Protein AF-A0A6N7IVJ8-F1 (afdb_monomer_lite)

Foldseek 3Di:
DADQEAEEEPPDDDPVLVVVSVVVCVVVVHHYDYPPVDDQVRVCVVVVHQWYFYRYPVFTWIDGPNDIDTQDLPCLVVVLVCVVVVHDDPVCVVVVQAAQDDDDDPPCVSNNVVSNSCVRNDDD

InterPro domains:
  IPR029063 S-adenosyl-L-methionine-dependent methyltransferase superfamily [G3DSA:3.40.50.150] (71-123)
  IPR029063 S-adenosyl-L-methionine-dependent methyltransferase superfamily [SSF53335] (6-120)

pLDDT: mean 94.3, std 7.36, range [48.78, 98.25]

Radius of gyration: 18.48 Å; chains: 1; bounding box: 40×27×51 Å

Secondary structure (DSSP, 8-state):
---SEEEEE-SS--HHHHHHHHHHHHHHT--B---TT--HHHHHHHHT-SEEEEE-SS-EEEEETTEEEE---TTHHHHHHHHHTTPPPHHHHHHT--TT-----TT-TTSHHHHHHHHHH---

Structure (mmCIF, N/CA/C/O backbone):
data_AF-A0A6N7IVJ8-F1
#
_entry.id   AF-A0A6N7IVJ8-F1
#
loop_
_atom_site.group_PDB
_atom_site.id
_atom_site.type_symbol
_atom_site.label_atom_id
_atom_site.label_alt_id
_atom_site.label_comp_id
_atom_site.label_asym_id
_atom_site.label_entity_id
_atom_site.label_seq_id
_atom_site.pdbx_PDB_ins_code
_atom_site.Cartn_x
_atom_site.Cartn_y
_atom_site.Cartn_z
_atom_site.occupancy
_atom_site.B_iso_or_equiv
_atom_site.auth_seq_id
_atom_site.auth_comp_id
_atom_site.auth_asym_id
_atom_site.auth_atom_id
_atom_site.pdbx_PDB_model_num
ATOM 1 N N . MET A 1 1 ? -9.190 -6.472 -21.432 1.00 48.78 1 MET A N 1
ATOM 2 C CA . MET A 1 1 ? -8.599 -5.129 -21.249 1.00 48.78 1 MET A CA 1
ATOM 3 C C . MET A 1 1 ? -7.097 -5.294 -21.189 1.00 48.78 1 MET A C 1
ATOM 5 O O . MET A 1 1 ? -6.628 -6.095 -20.391 1.00 48.78 1 MET A O 1
ATOM 9 N N . THR A 1 2 ? -6.351 -4.613 -22.052 1.00 55.44 2 THR A N 1
ATOM 10 C CA . THR A 1 2 ? -4.888 -4.556 -21.960 1.00 55.44 2 THR A CA 1
ATOM 11 C C . THR A 1 2 ? -4.519 -3.827 -20.664 1.00 55.44 2 THR A C 1
ATOM 13 O O . THR A 1 2 ? -5.116 -2.784 -20.385 1.00 55.44 2 THR A O 1
ATOM 16 N N . PRO A 1 3 ? -3.603 -4.354 -19.836 1.00 65.19 3 PRO A N 1
ATOM 17 C CA . PRO A 1 3 ? -3.212 -3.672 -18.612 1.00 65.19 3 PRO A CA 1
ATOM 18 C C . PRO A 1 3 ? -2.561 -2.327 -18.948 1.00 65.19 3 PRO A C 1
ATOM 20 O O . PRO A 1 3 ? -1.585 -2.264 -19.688 1.00 65.19 3 PRO A O 1
ATOM 23 N N . ASN A 1 4 ? -3.104 -1.243 -18.391 1.00 89.75 4 ASN A N 1
ATOM 24 C CA . ASN A 1 4 ? -2.623 0.125 -18.611 1.00 89.75 4 ASN A CA 1
ATOM 25 C C . ASN A 1 4 ? -1.431 0.489 -17.694 1.00 89.75 4 ASN A C 1
ATOM 27 O O . ASN A 1 4 ? -1.179 1.655 -17.387 1.00 89.75 4 ASN A O 1
ATOM 31 N N . CYS A 1 5 ? -0.712 -0.521 -17.198 1.00 96.50 5 CYS A N 1
ATOM 32 C CA . CYS A 1 5 ? 0.467 -0.339 -16.368 1.00 96.50 5 CYS A CA 1
ATOM 33 C C . CYS A 1 5 ? 1.423 -1.534 -16.435 1.00 96.50 5 CYS A C 1
ATOM 35 O O . CYS A 1 5 ? 1.064 -2.627 -16.874 1.00 96.50 5 CYS A O 1
ATOM 37 N N . VAL A 1 6 ? 2.646 -1.309 -15.959 1.00 97.81 6 VAL A N 1
ATOM 38 C CA . VAL A 1 6 ? 3.682 -2.337 -15.782 1.00 97.81 6 VAL A CA 1
ATOM 39 C C . VAL A 1 6 ? 4.229 -2.313 -14.359 1.00 97.81 6 VAL A C 1
ATOM 41 O O . VAL A 1 6 ? 4.152 -1.297 -13.670 1.00 97.81 6 VAL A O 1
ATOM 44 N N . VAL A 1 7 ? 4.824 -3.419 -13.921 1.00 98.25 7 VAL A N 1
ATOM 45 C CA . VAL A 1 7 ? 5.592 -3.502 -12.673 1.00 98.25 7 VAL A CA 1
ATOM 46 C C . VAL A 1 7 ? 7.077 -3.379 -12.998 1.00 98.25 7 VAL A C 1
ATOM 48 O O . VAL A 1 7 ? 7.564 -3.971 -13.952 1.00 98.25 7 VAL A O 1
ATOM 51 N N . THR A 1 8 ? 7.825 -2.642 -12.188 1.00 97.69 8 THR A N 1
ATOM 52 C CA . THR A 1 8 ? 9.292 -2.582 -12.214 1.00 97.69 8 THR A CA 1
ATOM 53 C C . THR A 1 8 ? 9.817 -2.467 -10.784 1.00 97.69 8 THR A C 1
ATOM 55 O O . THR A 1 8 ? 9.068 -2.262 -9.830 1.00 97.69 8 THR A O 1
ATOM 58 N N . THR A 1 9 ? 11.129 -2.554 -10.615 1.00 97.62 9 THR A N 1
ATOM 59 C CA . THR A 1 9 ? 11.804 -2.258 -9.348 1.00 97.62 9 THR A CA 1
ATOM 60 C C . THR A 1 9 ? 12.397 -0.845 -9.324 1.00 97.62 9 THR A C 1
ATOM 62 O O . THR A 1 9 ? 12.422 -0.139 -10.340 1.00 97.62 9 THR A O 1
ATOM 65 N N . SER A 1 10 ? 12.948 -0.444 -8.175 1.00 94.88 10 SER A N 1
ATOM 66 C CA . SER A 1 10 ? 13.919 0.655 -8.079 1.00 94.88 10 SER A CA 1
ATOM 67 C C . SER A 1 10 ? 15.200 0.370 -8.892 1.00 94.88 10 SER A C 1
ATOM 69 O O . SER A 1 10 ? 15.437 -0.750 -9.354 1.00 94.88 10 SER A O 1
ATOM 71 N N . LEU A 1 11 ? 16.039 1.399 -9.085 1.00 90.62 11 LEU A N 1
ATOM 72 C CA . LEU A 1 11 ? 17.290 1.313 -9.861 1.00 90.62 11 LEU A CA 1
ATOM 73 C C . LEU A 1 11 ? 18.286 0.292 -9.299 1.00 90.62 11 LEU A C 1
ATOM 75 O O . LEU A 1 11 ? 18.966 -0.393 -10.060 1.00 90.62 11 LEU A O 1
ATOM 79 N N . LYS A 1 12 ? 18.372 0.206 -7.971 1.00 87.38 12 LYS A N 1
ATOM 80 C CA . LYS A 1 12 ? 19.216 -0.742 -7.244 1.00 87.38 12 LYS A CA 1
ATOM 81 C C . LYS A 1 12 ? 18.301 -1.749 -6.558 1.00 87.38 12 LYS A C 1
ATOM 83 O O . LYS A 1 12 ? 17.854 -1.515 -5.440 1.00 87.38 12 LYS A O 1
ATOM 88 N N . ALA A 1 13 ? 17.996 -2.840 -7.254 1.00 89.00 13 ALA A N 1
ATOM 89 C CA . ALA A 1 13 ? 17.121 -3.887 -6.744 1.00 89.00 13 ALA A CA 1
ATOM 90 C C . ALA A 1 13 ? 17.882 -5.199 -6.536 1.00 89.00 13 ALA A C 1
ATOM 92 O O . ALA A 1 13 ? 18.375 -5.801 -7.496 1.00 89.00 13 ALA A O 1
ATOM 93 N N . GLY A 1 14 ? 17.960 -5.633 -5.275 1.00 92.62 14 GLY A N 1
ATOM 94 C CA . GLY A 1 14 ? 18.445 -6.962 -4.897 1.00 92.62 14 GLY A CA 1
ATOM 95 C C . GLY A 1 14 ? 17.448 -8.072 -5.250 1.00 92.62 14 GLY A C 1
ATOM 96 O O . GLY A 1 14 ? 16.365 -7.804 -5.774 1.00 92.62 14 GLY A O 1
ATOM 97 N N . ALA A 1 15 ? 17.812 -9.323 -4.957 1.00 94.25 15 ALA A N 1
ATOM 98 C CA . ALA A 1 15 ? 16.990 -10.499 -5.263 1.00 94.25 15 ALA A CA 1
ATOM 99 C C . ALA A 1 15 ? 15.583 -10.419 -4.640 1.00 94.25 15 ALA A C 1
ATOM 101 O O . ALA A 1 15 ? 14.594 -10.555 -5.357 1.00 94.25 15 ALA A O 1
ATOM 102 N N . SER A 1 16 ? 15.488 -10.054 -3.358 1.00 94.69 16 SER A N 1
ATOM 103 C CA . SER A 1 16 ? 14.211 -9.942 -2.636 1.00 94.69 16 SER A CA 1
ATOM 104 C C . SER A 1 16 ? 13.237 -8.936 -3.265 1.00 94.69 16 SER A C 1
ATOM 106 O O . SER A 1 16 ? 12.040 -9.196 -3.372 1.00 94.69 16 SER A O 1
ATOM 108 N N . LEU A 1 17 ?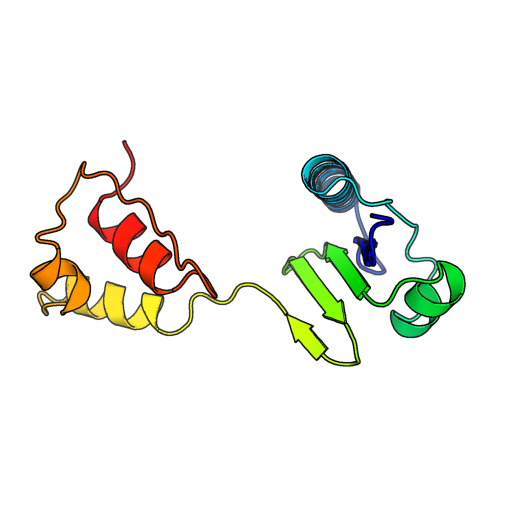 13.733 -7.791 -3.748 1.00 95.75 17 LEU A N 1
ATOM 109 C CA . LEU A 1 17 ? 12.897 -6.799 -4.435 1.00 95.75 17 LEU A CA 1
ATOM 110 C C . LEU A 1 17 ? 12.398 -7.301 -5.789 1.00 95.75 17 LEU A C 1
ATOM 112 O O . LEU A 1 17 ? 11.268 -7.001 -6.174 1.00 95.75 17 LEU A O 1
ATOM 116 N N . LYS A 1 18 ? 13.218 -8.077 -6.504 1.00 96.06 18 LYS A N 1
ATOM 117 C CA . LYS A 1 18 ? 12.817 -8.695 -7.773 1.00 96.06 18 LYS A CA 1
ATOM 118 C C . LYS A 1 18 ? 11.747 -9.760 -7.548 1.00 96.06 18 LYS A C 1
ATOM 120 O O . LYS A 1 18 ? 10.759 -9.765 -8.271 1.00 96.06 18 LYS A O 1
ATOM 125 N N . GLU A 1 19 ? 11.893 -10.598 -6.527 1.00 97.19 19 GLU A N 1
ATOM 126 C CA . GLU A 1 19 ? 10.877 -11.588 -6.143 1.00 97.19 19 GLU A CA 1
ATOM 127 C C . GLU A 1 19 ? 9.556 -10.919 -5.759 1.00 97.19 19 GLU A C 1
ATOM 129 O O . GLU A 1 19 ? 8.495 -11.300 -6.254 1.00 97.19 19 GLU A O 1
ATOM 134 N N . ARG A 1 20 ? 9.613 -9.848 -4.959 1.00 97.31 20 ARG A N 1
ATOM 135 C CA . ARG A 1 20 ? 8.426 -9.059 -4.611 1.00 97.31 20 ARG A CA 1
ATOM 136 C C . ARG A 1 20 ? 7.775 -8.427 -5.846 1.00 97.31 20 ARG A C 1
ATOM 138 O O . ARG A 1 20 ? 6.552 -8.407 -5.948 1.00 97.31 20 ARG A O 1
ATOM 145 N N . ALA A 1 21 ? 8.560 -7.956 -6.814 1.00 97.88 21 ALA A N 1
ATOM 146 C CA . ALA A 1 21 ? 8.039 -7.447 -8.084 1.00 97.88 21 ALA A CA 1
ATOM 147 C C . ALA A 1 21 ? 7.384 -8.543 -8.943 1.00 97.88 21 ALA A C 1
ATOM 149 O O . ALA A 1 21 ? 6.322 -8.309 -9.520 1.00 97.88 21 ALA A O 1
ATOM 150 N N . VAL A 1 22 ? 7.953 -9.753 -8.973 1.00 98.19 22 VAL A N 1
ATOM 151 C CA . VAL A 1 22 ? 7.321 -10.928 -9.600 1.00 98.19 22 VAL A CA 1
ATOM 152 C C . VAL A 1 22 ? 5.988 -11.243 -8.924 1.00 98.19 22 VAL A C 1
ATOM 154 O O . VAL A 1 22 ? 5.000 -11.494 -9.613 1.00 98.19 22 VAL A O 1
ATOM 157 N N . TRP A 1 23 ? 5.934 -11.186 -7.591 1.00 98.00 23 TRP A N 1
ATOM 158 C CA . TRP A 1 23 ? 4.698 -11.397 -6.843 1.00 98.00 23 TRP A CA 1
ATOM 159 C C . TRP A 1 23 ? 3.609 -10.391 -7.243 1.00 98.00 23 TRP A C 1
ATOM 161 O O . TRP A 1 23 ? 2.505 -10.809 -7.585 1.00 98.00 23 TRP A O 1
ATOM 171 N N . PHE A 1 24 ? 3.920 -9.089 -7.305 1.00 97.69 24 PHE A N 1
ATOM 172 C CA . PHE A 1 24 ? 2.956 -8.070 -7.750 1.00 97.69 24 PHE A CA 1
ATOM 173 C C . PHE A 1 24 ? 2.515 -8.270 -9.200 1.00 97.69 24 PHE A C 1
ATOM 175 O O . PHE A 1 24 ? 1.324 -8.188 -9.490 1.00 97.69 24 PHE A O 1
ATOM 182 N N . SER A 1 25 ? 3.455 -8.571 -10.099 1.00 97.69 25 SER A N 1
ATOM 183 C CA . SER A 1 25 ? 3.160 -8.850 -11.507 1.00 97.69 25 SER A CA 1
ATOM 184 C C . SER A 1 25 ? 2.158 -9.998 -11.653 1.00 97.69 25 SER A C 1
ATOM 186 O O . SER A 1 25 ? 1.144 -9.842 -12.333 1.00 97.69 25 SER A O 1
ATOM 188 N N . ARG A 1 26 ? 2.374 -11.112 -10.940 1.00 97.50 26 ARG A N 1
ATOM 189 C CA . ARG A 1 26 ? 1.454 -12.260 -10.928 1.00 97.50 26 ARG A CA 1
ATOM 190 C C . ARG A 1 26 ? 0.112 -11.920 -10.288 1.00 97.50 26 ARG A C 1
ATOM 192 O O . ARG A 1 26 ? -0.925 -12.260 -10.844 1.00 97.50 26 ARG A O 1
ATOM 199 N N . ARG A 1 27 ? 0.125 -11.242 -9.137 1.00 96.81 27 ARG A N 1
ATOM 200 C CA . ARG A 1 27 ? -1.086 -10.904 -8.375 1.00 96.81 27 ARG A CA 1
ATOM 201 C C . ARG A 1 27 ? -2.023 -9.973 -9.145 1.00 96.81 27 ARG A C 1
ATOM 203 O O . ARG A 1 27 ? -3.235 -10.105 -9.004 1.00 96.81 27 ARG A O 1
ATOM 210 N N . LEU A 1 28 ? -1.457 -9.042 -9.913 1.00 95.12 28 LEU A N 1
ATOM 211 C CA . LEU A 1 28 ? -2.189 -8.026 -10.672 1.00 95.12 28 LEU A CA 1
ATOM 212 C C . LEU A 1 28 ? -2.423 -8.414 -12.140 1.00 95.12 28 LEU A C 1
ATOM 214 O O . LEU A 1 28 ? -3.204 -7.753 -12.816 1.00 95.12 28 LEU A O 1
ATOM 218 N N . GLY A 1 29 ? -1.746 -9.448 -12.648 1.00 95.75 29 GLY A N 1
ATOM 219 C CA . GLY A 1 29 ? -1.829 -9.842 -14.056 1.00 95.75 29 GLY A CA 1
ATOM 220 C C . GLY A 1 29 ? -1.209 -8.818 -15.014 1.00 95.75 29 GLY A C 1
ATOM 221 O O . GLY A 1 29 ? -1.690 -8.658 -16.133 1.00 95.75 29 GLY A O 1
ATOM 222 N N . VAL A 1 30 ? -0.162 -8.105 -14.581 1.00 96.00 30 VAL A N 1
ATOM 223 C CA . VAL A 1 30 ? 0.500 -7.049 -15.371 1.00 96.00 30 VAL A CA 1
ATOM 224 C C . VAL A 1 30 ? 1.975 -7.379 -15.635 1.00 96.00 30 VAL A C 1
ATOM 226 O O . VAL A 1 30 ? 2.606 -8.029 -14.794 1.00 96.00 30 VAL A O 1
ATOM 229 N N . PRO A 1 31 ? 2.572 -6.942 -16.762 1.00 96.94 31 PRO A N 1
ATOM 230 C CA . PRO A 1 31 ? 3.947 -7.302 -17.107 1.00 96.94 31 PRO A CA 1
ATOM 231 C C . PRO A 1 31 ? 4.984 -6.753 -16.119 1.00 96.94 31 PRO A C 1
ATOM 233 O O . PRO A 1 31 ? 4.922 -5.588 -15.728 1.00 96.94 31 PRO A O 1
ATOM 236 N N . LEU A 1 32 ? 5.976 -7.576 -15.763 1.00 97.75 32 LEU A N 1
ATOM 237 C CA . LEU A 1 32 ? 7.200 -7.136 -15.090 1.00 97.75 32 LEU A CA 1
ATOM 238 C C . LEU A 1 32 ? 8.230 -6.696 -16.136 1.00 97.75 32 LEU A C 1
ATOM 240 O O . LEU A 1 32 ? 8.604 -7.481 -17.006 1.00 97.75 32 LEU A O 1
ATOM 244 N N . VAL A 1 33 ? 8.731 -5.469 -16.021 1.00 97.19 33 VAL A N 1
ATOM 245 C CA . VAL A 1 33 ? 9.704 -4.881 -16.946 1.00 97.19 33 VAL A CA 1
ATOM 246 C C . VAL A 1 33 ? 10.986 -4.453 -16.222 1.00 97.19 33 VAL A C 1
ATOM 248 O O . VAL A 1 33 ? 10.954 -4.093 -15.043 1.00 97.19 33 VAL A O 1
ATOM 251 N N . PRO A 1 34 ? 12.150 -4.484 -16.893 1.00 94.94 34 PRO A N 1
ATOM 252 C CA . PRO A 1 34 ? 13.410 -4.081 -16.283 1.00 94.94 34 PRO A CA 1
ATOM 253 C C . PRO A 1 34 ? 13.535 -2.552 -16.173 1.00 94.94 34 PRO A C 1
ATOM 255 O O . PRO A 1 34 ? 13.238 -1.825 -17.118 1.00 94.94 34 PRO A O 1
ATOM 258 N N . ARG A 1 35 ? 14.089 -2.060 -15.053 1.00 93.81 35 ARG A N 1
ATOM 259 C CA . ARG A 1 35 ? 14.241 -0.614 -14.792 1.00 93.81 35 ARG A CA 1
ATOM 260 C C . ARG A 1 35 ? 15.233 0.106 -15.723 1.00 93.81 35 ARG A C 1
ATOM 262 O O . ARG A 1 35 ? 15.034 1.276 -16.025 1.00 93.81 35 ARG A O 1
ATOM 269 N N . LYS A 1 36 ? 16.328 -0.558 -16.127 1.00 89.50 36 LYS A N 1
ATOM 270 C CA . LYS A 1 36 ? 17.351 -0.105 -17.112 1.00 89.50 36 LYS A CA 1
ATOM 271 C C . LYS A 1 36 ? 17.816 1.368 -17.025 1.00 89.50 36 LYS A C 1
ATOM 273 O O . LYS A 1 36 ? 18.164 1.954 -18.040 1.00 89.50 36 LYS A O 1
ATOM 278 N N . LYS A 1 37 ? 17.851 1.978 -15.832 1.00 90.62 37 LYS A N 1
ATOM 279 C CA . LYS A 1 37 ? 18.159 3.418 -15.650 1.00 90.62 37 LYS A CA 1
ATOM 280 C C . LYS A 1 37 ? 17.229 4.380 -16.409 1.00 90.62 37 LYS A C 1
ATOM 282 O O . LYS A 1 37 ? 17.550 5.554 -16.541 1.00 90.62 37 LYS A O 1
ATOM 287 N N . LEU A 1 38 ? 16.068 3.904 -16.853 1.00 92.88 38 LEU A N 1
ATOM 288 C CA . LEU A 1 38 ? 15.048 4.738 -17.474 1.00 92.88 38 LEU A CA 1
ATOM 289 C C . LEU A 1 38 ? 14.297 5.544 -16.402 1.00 92.88 38 LEU A C 1
ATOM 291 O O . LEU A 1 38 ? 14.095 5.078 -15.264 1.00 92.88 38 LEU A O 1
ATOM 295 N N . SER A 1 39 ? 13.864 6.751 -16.777 1.00 94.69 39 SER A N 1
ATOM 296 C CA . SER A 1 39 ? 12.833 7.471 -16.026 1.00 94.69 39 SER A CA 1
ATOM 297 C C . SER A 1 39 ? 11.505 6.710 -16.109 1.00 94.69 39 SER A C 1
ATOM 299 O O . SER A 1 39 ? 11.338 5.813 -16.939 1.00 94.69 39 SER A O 1
ATOM 301 N N . LEU A 1 40 ? 10.560 7.025 -15.226 1.00 95.25 40 LEU A N 1
ATOM 302 C CA . LEU A 1 40 ? 9.258 6.355 -15.244 1.00 95.25 40 LEU A CA 1
ATOM 303 C C . LEU A 1 40 ? 8.457 6.731 -16.491 1.00 95.25 40 LEU A C 1
ATOM 305 O O . LEU A 1 40 ? 7.810 5.876 -17.084 1.00 95.25 40 LEU A O 1
ATOM 309 N N . GLU A 1 41 ? 8.594 7.973 -16.943 1.00 94.94 41 GLU A N 1
ATOM 310 C CA . GLU A 1 41 ? 7.998 8.493 -18.171 1.00 94.94 41 GLU A CA 1
ATOM 311 C C . GLU A 1 41 ? 8.547 7.753 -19.396 1.00 94.94 41 GLU A C 1
ATOM 313 O O . GLU A 1 41 ? 7.785 7.355 -20.273 1.00 94.94 41 GLU A O 1
ATOM 318 N N . ALA A 1 42 ? 9.860 7.491 -19.427 1.00 95.31 42 ALA A N 1
ATOM 319 C CA . ALA A 1 42 ? 10.484 6.717 -20.494 1.00 95.31 42 ALA A CA 1
ATOM 320 C C . ALA A 1 42 ? 10.021 5.250 -20.494 1.00 95.31 42 ALA A C 1
ATOM 322 O O . ALA A 1 42 ? 9.859 4.664 -21.562 1.00 95.31 42 ALA A O 1
ATOM 323 N N . ILE A 1 43 ? 9.768 4.656 -19.321 1.00 95.81 43 ILE A N 1
ATOM 324 C CA . ILE A 1 43 ? 9.171 3.313 -19.214 1.00 95.81 43 ILE A CA 1
ATOM 325 C C . ILE A 1 43 ? 7.744 3.323 -19.766 1.00 95.81 43 ILE A C 1
ATOM 327 O O . ILE A 1 43 ? 7.424 2.486 -20.608 1.00 95.81 43 ILE A O 1
ATOM 331 N N . CYS A 1 44 ? 6.911 4.280 -19.351 1.00 95.12 44 CYS A N 1
ATOM 332 C CA . CYS A 1 44 ? 5.558 4.446 -19.882 1.00 95.12 44 CYS A CA 1
ATOM 333 C C . CYS A 1 44 ? 5.556 4.554 -21.413 1.00 95.12 44 CYS A C 1
ATOM 335 O O . CYS A 1 44 ? 4.840 3.808 -22.077 1.00 95.12 44 CYS A O 1
ATOM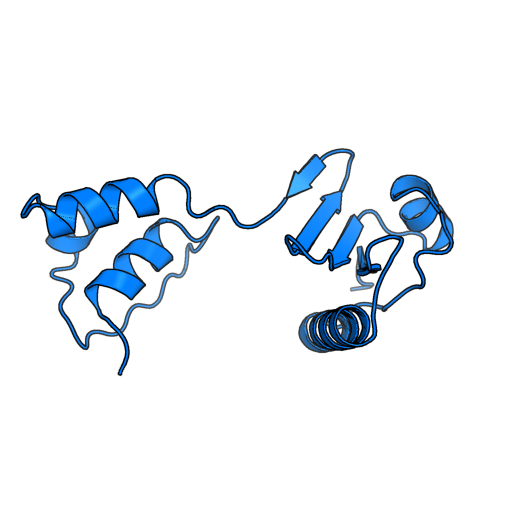 337 N N . ALA A 1 45 ? 6.406 5.421 -21.973 1.00 94.75 45 ALA A N 1
ATOM 338 C CA . ALA A 1 45 ? 6.526 5.609 -23.417 1.00 94.75 45 ALA A CA 1
ATOM 339 C C . ALA A 1 45 ? 7.007 4.339 -24.139 1.00 94.75 45 ALA A C 1
ATOM 341 O O . ALA A 1 45 ? 6.459 3.979 -25.177 1.00 94.75 45 ALA A O 1
ATOM 342 N N . HIS A 1 46 ? 8.000 3.635 -23.584 1.00 95.38 46 HIS A N 1
ATOM 343 C CA . HIS A 1 46 ? 8.566 2.432 -24.198 1.00 95.38 46 HIS A CA 1
ATOM 344 C C . HIS A 1 46 ? 7.583 1.255 -24.239 1.00 95.38 46 HIS A C 1
ATOM 346 O O . HIS A 1 46 ? 7.575 0.505 -25.210 1.00 95.38 46 HIS A O 1
ATOM 352 N N . TYR A 1 47 ? 6.761 1.088 -23.198 1.00 94.44 47 TYR A N 1
ATOM 353 C CA . TYR A 1 47 ? 5.798 -0.016 -23.100 1.00 94.44 47 TYR A CA 1
ATOM 354 C C . TYR A 1 47 ? 4.365 0.374 -23.491 1.00 94.44 47 TYR A C 1
ATOM 356 O O . TYR A 1 47 ? 3.481 -0.477 -23.437 1.00 94.44 47 TYR A O 1
ATOM 364 N N . GLY A 1 48 ? 4.117 1.629 -23.881 1.00 94.44 48 GLY A N 1
ATOM 365 C CA . GLY A 1 48 ? 2.788 2.102 -24.279 1.00 94.44 48 GLY A CA 1
ATOM 366 C C . GLY A 1 48 ? 1.751 2.052 -23.152 1.00 94.44 48 GLY A C 1
ATOM 367 O O . GLY A 1 48 ? 0.591 1.738 -23.404 1.00 94.44 48 GLY A O 1
ATOM 368 N N . VAL A 1 49 ? 2.163 2.326 -21.911 1.00 95.62 49 VAL A N 1
ATOM 369 C CA . VAL A 1 49 ? 1.297 2.299 -20.717 1.00 95.62 49 VAL A CA 1
ATOM 370 C C . VAL A 1 49 ? 1.228 3.668 -20.052 1.00 95.62 49 VAL A C 1
ATOM 372 O O . VAL A 1 49 ? 2.159 4.461 -20.172 1.00 95.62 49 VAL A O 1
ATOM 375 N N . SER A 1 50 ? 0.157 3.955 -19.309 1.00 95.38 50 SER A N 1
ATOM 376 C CA . SER A 1 50 ? 0.035 5.232 -18.592 1.00 95.38 50 SER A CA 1
ATOM 377 C C . SER A 1 50 ? 0.554 5.196 -17.153 1.00 95.38 50 SER A C 1
ATOM 379 O O . SER A 1 50 ? 0.603 6.248 -16.511 1.00 95.38 50 SER A O 1
ATOM 381 N N . GLY A 1 51 ? 0.914 4.019 -16.628 1.00 96.75 51 GLY A N 1
ATOM 382 C CA . GLY A 1 51 ? 1.351 3.883 -15.242 1.00 96.75 51 GLY A CA 1
ATOM 383 C C . GLY A 1 51 ? 2.409 2.817 -14.975 1.00 96.75 51 GLY A C 1
ATOM 384 O O . GLY A 1 51 ? 2.585 1.856 -15.724 1.00 96.75 51 GLY A O 1
ATOM 385 N N . VAL A 1 52 ? 3.111 2.983 -13.855 1.00 97.81 52 VAL A N 1
ATOM 386 C CA . VAL A 1 52 ? 4.187 2.090 -13.417 1.00 97.81 52 VAL A CA 1
ATOM 387 C C . VAL A 1 52 ? 4.061 1.810 -11.925 1.00 97.81 52 VAL A C 1
ATOM 389 O O . VAL A 1 52 ? 4.123 2.729 -11.111 1.00 97.81 52 VAL A O 1
ATOM 392 N N . LEU A 1 53 ? 3.948 0.537 -11.551 1.00 97.88 53 LEU A N 1
ATOM 393 C CA . LEU A 1 53 ? 4.130 0.093 -10.174 1.00 97.88 53 LEU A CA 1
ATOM 394 C C . LEU A 1 53 ? 5.624 -0.128 -9.910 1.00 97.88 53 LEU A C 1
ATOM 396 O O . LEU A 1 53 ? 6.260 -0.971 -10.539 1.00 97.88 53 LEU A O 1
ATOM 400 N N . VAL A 1 54 ? 6.190 0.620 -8.972 1.00 97.69 54 VAL A N 1
ATOM 401 C CA . VAL A 1 54 ? 7.595 0.553 -8.578 1.00 97.69 54 VAL A CA 1
ATOM 402 C C . VAL A 1 54 ? 7.705 -0.130 -7.225 1.00 97.69 54 VAL A C 1
ATOM 404 O O . VAL A 1 54 ? 7.220 0.376 -6.216 1.00 97.69 54 VAL A O 1
ATOM 407 N N . VAL A 1 55 ? 8.400 -1.263 -7.200 1.00 97.94 55 VAL A N 1
ATOM 408 C CA . VAL A 1 55 ? 8.761 -1.973 -5.970 1.00 97.94 55 VAL A CA 1
ATOM 409 C C . VAL A 1 55 ? 10.147 -1.510 -5.516 1.00 97.94 55 VAL A C 1
ATOM 411 O O . VAL A 1 55 ? 11.148 -1.765 -6.194 1.00 97.94 55 VAL A O 1
ATOM 414 N N . SER A 1 56 ? 10.217 -0.805 -4.386 1.00 96.00 56 SER A N 1
ATOM 415 C CA . SER A 1 56 ? 11.466 -0.350 -3.767 1.00 96.00 56 SER A CA 1
ATOM 416 C C . SER A 1 56 ? 11.664 -0.967 -2.376 1.00 96.00 56 SER A C 1
ATOM 418 O O . SER A 1 56 ? 10.816 -1.718 -1.892 1.00 96.00 56 SER A O 1
ATOM 420 N N . ALA A 1 57 ? 12.820 -0.696 -1.760 1.00 93.25 57 ALA A N 1
ATOM 421 C CA . ALA A 1 57 ? 13.123 -1.146 -0.400 1.00 93.25 57 ALA A CA 1
ATOM 422 C C . ALA A 1 57 ? 12.192 -0.498 0.633 1.00 93.25 57 ALA A C 1
ATOM 424 O O . ALA A 1 57 ? 11.719 -1.179 1.537 1.00 93.25 57 ALA A O 1
ATOM 425 N N . ASP A 1 58 ? 11.891 0.787 0.446 1.00 91.25 58 ASP A N 1
ATOM 426 C CA . ASP A 1 58 ? 11.144 1.577 1.422 1.00 91.25 58 ASP A CA 1
ATOM 427 C C . ASP A 1 58 ? 9.632 1.382 1.275 1.00 91.25 58 ASP A C 1
ATOM 429 O O . ASP A 1 58 ? 8.907 1.323 2.266 1.00 91.25 58 ASP A O 1
ATOM 433 N N . ARG A 1 59 ? 9.133 1.292 0.031 1.00 94.50 59 ARG A N 1
ATOM 434 C CA . ARG A 1 59 ? 7.696 1.177 -0.250 1.00 94.50 59 ARG A CA 1
ATOM 435 C C . ARG A 1 59 ? 7.389 0.632 -1.643 1.00 94.50 59 ARG A C 1
ATOM 437 O O . ARG A 1 59 ? 8.256 0.463 -2.497 1.00 94.50 59 ARG A O 1
ATOM 444 N N . VAL A 1 60 ? 6.108 0.374 -1.874 1.00 96.88 60 VAL A N 1
ATOM 445 C CA . VAL A 1 60 ? 5.559 0.117 -3.205 1.00 96.88 60 VAL A CA 1
ATOM 446 C C . VAL A 1 60 ? 4.750 1.340 -3.605 1.00 96.88 60 VAL A C 1
ATOM 448 O O . VAL A 1 60 ? 3.880 1.772 -2.849 1.00 96.88 60 VAL A O 1
ATOM 451 N N . SER A 1 61 ? 5.044 1.877 -4.782 1.00 97.31 61 SER A N 1
ATOM 452 C CA . SER A 1 61 ? 4.417 3.095 -5.290 1.00 97.31 61 SER A CA 1
ATOM 453 C C . SER A 1 61 ? 3.872 2.869 -6.690 1.00 97.31 61 SER A C 1
ATOM 455 O O . SER A 1 61 ? 4.527 2.245 -7.519 1.00 97.31 61 SER A O 1
ATOM 457 N N . TYR A 1 62 ? 2.702 3.413 -6.982 1.00 97.06 62 TYR A N 1
ATOM 458 C CA . TYR A 1 62 ? 2.139 3.494 -8.320 1.00 97.06 62 TYR A CA 1
ATOM 459 C C . TYR A 1 62 ? 2.302 4.913 -8.860 1.00 97.06 62 TYR A C 1
ATOM 461 O O . TYR A 1 62 ? 1.866 5.873 -8.231 1.00 97.06 62 TYR A O 1
ATOM 469 N N . PHE A 1 63 ? 2.920 5.053 -10.027 1.00 96.62 63 PHE A N 1
ATOM 470 C CA . PHE A 1 63 ? 3.110 6.334 -10.697 1.00 96.62 63 PHE A CA 1
ATOM 471 C C . PHE A 1 63 ? 2.234 6.413 -11.937 1.00 96.62 63 PHE A C 1
ATOM 473 O O . PHE A 1 63 ? 2.246 5.491 -12.748 1.00 96.62 63 PHE A O 1
ATOM 480 N N . SER A 1 64 ? 1.495 7.509 -12.101 1.00 94.81 64 SER A N 1
ATOM 481 C CA . SER A 1 64 ? 0.656 7.757 -13.278 1.00 94.81 64 SER A CA 1
ATOM 482 C C . SER A 1 64 ? 0.388 9.250 -13.436 1.00 94.81 64 SER A C 1
ATOM 484 O O . SER A 1 64 ? 0.011 9.922 -12.476 1.00 94.81 64 SER A O 1
ATOM 486 N N . GLY A 1 65 ? 0.558 9.780 -14.652 1.00 88.69 65 GLY A N 1
ATOM 487 C CA . GLY A 1 65 ? 0.296 11.195 -14.955 1.00 88.69 65 GLY A CA 1
ATOM 488 C C . GLY A 1 65 ? 1.053 12.172 -14.046 1.00 88.69 65 GLY A C 1
ATOM 489 O O . GLY A 1 65 ? 0.455 13.115 -13.538 1.00 88.69 65 GLY A O 1
ATOM 490 N N . GLY A 1 66 ? 2.331 11.893 -13.763 1.00 88.69 66 GLY A N 1
ATOM 491 C CA . GLY A 1 66 ? 3.182 12.722 -12.898 1.00 88.69 66 GLY A CA 1
ATOM 492 C C . GLY A 1 66 ? 2.858 12.660 -11.399 1.00 88.69 66 GLY A C 1
ATOM 493 O O . GLY A 1 66 ? 3.468 13.383 -10.619 1.00 88.69 66 GLY A O 1
ATOM 494 N N . ARG A 1 67 ? 1.914 11.810 -10.977 1.00 94.25 67 ARG A N 1
ATOM 495 C CA . ARG A 1 67 ? 1.535 11.632 -9.569 1.00 94.25 67 ARG A CA 1
ATOM 496 C C . ARG A 1 67 ? 2.009 10.289 -9.038 1.00 94.25 67 ARG A C 1
ATOM 498 O O . ARG A 1 67 ? 2.011 9.300 -9.769 1.00 94.25 67 ARG A O 1
ATOM 505 N N . GLU A 1 68 ? 2.362 10.269 -7.759 1.00 95.50 68 GLU A N 1
ATOM 506 C CA . GLU A 1 68 ? 2.704 9.066 -7.002 1.00 95.50 68 GLU A CA 1
ATOM 507 C C . GLU A 1 68 ? 1.561 8.711 -6.044 1.00 95.50 68 GLU A C 1
ATOM 509 O O . GLU A 1 68 ? 1.072 9.561 -5.302 1.00 95.50 68 GLU A O 1
ATOM 514 N N . LEU A 1 69 ? 1.166 7.442 -6.039 1.00 94.62 69 LEU A N 1
ATOM 515 C CA . LEU A 1 69 ? 0.263 6.845 -5.067 1.00 94.62 69 LEU A CA 1
ATOM 516 C C . LEU A 1 69 ? 1.012 5.753 -4.303 1.00 94.62 69 LEU A C 1
ATOM 518 O O . LEU A 1 69 ? 1.573 4.842 -4.904 1.00 94.62 69 LEU A O 1
ATOM 522 N N . PHE A 1 70 ? 0.990 5.812 -2.979 1.00 95.56 70 PHE A N 1
ATOM 523 C CA . PHE A 1 70 ? 1.550 4.784 -2.107 1.00 95.56 70 PHE A CA 1
ATOM 524 C C . PHE A 1 70 ? 0.700 4.668 -0.842 1.00 95.56 70 PHE A C 1
ATOM 526 O O . PHE A 1 70 ? -0.059 5.577 -0.506 1.00 95.56 70 PHE A O 1
ATOM 533 N N . PHE A 1 71 ? 0.819 3.543 -0.140 1.00 93.75 71 PHE A N 1
ATOM 534 C CA . PHE A 1 71 ? 0.112 3.352 1.121 1.00 93.75 71 PHE A CA 1
ATOM 535 C C . PHE A 1 71 ? 0.717 4.223 2.226 1.00 93.75 71 PHE A C 1
ATOM 537 O O . PHE A 1 71 ? 1.921 4.169 2.481 1.00 93.75 71 PHE A O 1
ATOM 544 N N . HIS A 1 72 ? -0.132 4.981 2.916 1.00 93.56 72 HIS A N 1
ATOM 545 C CA . HIS A 1 72 ? 0.231 5.749 4.098 1.00 93.56 72 HIS A CA 1
ATOM 546 C C . HIS A 1 72 ? -0.859 5.555 5.160 1.00 93.56 72 HIS A C 1
ATOM 548 O O . HIS A 1 72 ? -2.033 5.755 4.849 1.00 93.56 72 HIS A O 1
ATOM 554 N N . PRO A 1 73 ? -0.511 5.217 6.415 1.00 94.62 73 PRO A N 1
ATOM 555 C CA . PRO A 1 73 ? -1.509 4.897 7.440 1.00 94.62 73 PRO A CA 1
ATOM 556 C C . PRO A 1 73 ? -2.372 6.109 7.833 1.00 94.62 73 PRO A C 1
ATOM 558 O O . PRO A 1 73 ? -3.457 5.960 8.390 1.00 94.62 73 PRO A O 1
ATOM 561 N N . GLY A 1 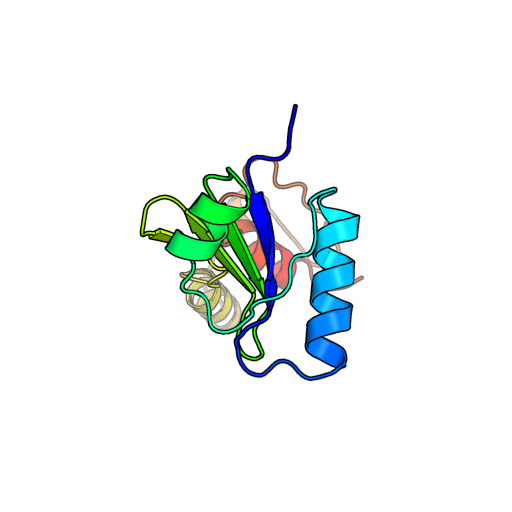74 ? -1.907 7.324 7.532 1.00 95.06 74 GLY A N 1
ATOM 562 C CA . GLY A 1 74 ? -2.685 8.552 7.685 1.00 95.06 74 GLY A CA 1
ATOM 563 C C . GLY A 1 74 ? -3.161 8.749 9.122 1.00 95.06 74 GLY A C 1
ATOM 564 O O . GLY A 1 74 ? -2.409 8.534 10.075 1.00 95.06 74 GLY A O 1
ATOM 565 N N . MET A 1 75 ? -4.429 9.129 9.275 1.00 96.44 75 MET A N 1
ATOM 566 C CA . MET A 1 75 ? -5.038 9.371 10.586 1.00 96.44 75 MET A CA 1
ATOM 567 C C . MET A 1 75 ? -5.291 8.099 11.402 1.00 96.44 75 MET A C 1
ATOM 569 O O . MET A 1 75 ? -5.590 8.214 12.590 1.00 96.44 75 MET A O 1
ATOM 573 N N . ALA A 1 76 ? -5.126 6.901 10.829 1.00 97.69 76 ALA A N 1
ATOM 574 C CA . ALA A 1 76 ? -5.301 5.659 11.578 1.00 97.69 76 ALA A CA 1
ATOM 575 C C . ALA A 1 76 ? -4.347 5.591 12.775 1.00 97.69 76 ALA A C 1
ATOM 577 O O . ALA A 1 76 ? -4.752 5.175 13.854 1.00 97.69 76 ALA A O 1
ATOM 578 N N . VAL A 1 77 ? -3.106 6.075 12.624 1.00 97.81 77 VAL A N 1
ATOM 579 C CA . VAL A 1 77 ? -2.119 6.089 13.718 1.00 97.81 77 VAL A CA 1
ATOM 580 C C . VAL A 1 77 ? -2.622 6.911 14.905 1.00 97.81 77 VAL A C 1
ATOM 582 O O . VAL A 1 77 ? -2.518 6.466 16.049 1.00 97.81 77 VAL A O 1
ATOM 585 N N . LEU A 1 78 ? -3.187 8.096 14.644 1.00 97.94 78 LEU A N 1
ATOM 586 C CA . LEU A 1 78 ? -3.731 8.944 15.703 1.00 97.94 78 LEU A CA 1
ATOM 587 C C . LEU A 1 78 ? -4.968 8.302 16.330 1.00 97.94 78 LEU A C 1
ATOM 589 O O . LEU A 1 78 ? -5.026 8.196 17.549 1.00 97.94 78 LEU A O 1
ATOM 593 N N . ARG A 1 79 ? -5.906 7.819 15.511 1.00 98.00 79 ARG A N 1
ATOM 594 C CA . ARG A 1 79 ? -7.137 7.169 15.984 1.00 98.00 79 ARG A CA 1
ATOM 595 C C . ARG A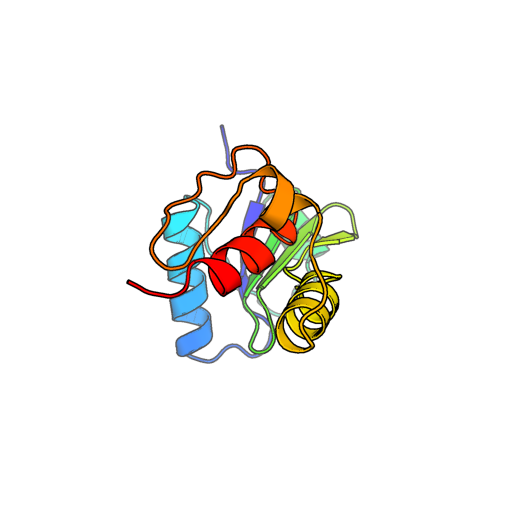 1 79 ? -6.832 5.962 16.870 1.00 98.00 79 ARG A C 1
ATOM 597 O O . ARG A 1 79 ? -7.342 5.871 17.979 1.00 98.00 79 ARG A O 1
ATOM 604 N N . ILE A 1 80 ? -5.904 5.100 16.452 1.00 98.06 80 ILE A N 1
ATOM 605 C CA . ILE A 1 80 ? -5.431 3.962 17.254 1.00 98.06 80 ILE A CA 1
ATOM 606 C C . ILE A 1 80 ? -4.793 4.437 18.566 1.00 98.06 80 ILE A C 1
ATOM 608 O O . ILE A 1 80 ? -5.050 3.863 19.624 1.00 98.06 80 ILE A O 1
ATOM 612 N N . LYS A 1 81 ? -3.968 5.491 18.535 1.00 98.06 81 LYS A N 1
ATOM 613 C CA . LYS A 1 81 ? -3.365 6.061 19.751 1.00 98.06 81 LYS A CA 1
ATOM 614 C C . LYS A 1 81 ? -4.427 6.586 20.721 1.00 98.06 81 LYS A C 1
ATOM 616 O O . LYS A 1 81 ? -4.283 6.408 21.927 1.00 98.06 81 LYS A O 1
ATOM 621 N N . GLU A 1 82 ? -5.476 7.220 20.212 1.00 98.06 82 GLU A N 1
ATOM 622 C CA . GLU A 1 82 ? -6.582 7.726 21.020 1.00 98.06 82 GLU A CA 1
ATOM 623 C C . GLU A 1 82 ? -7.410 6.600 21.639 1.00 98.06 82 GLU A C 1
ATOM 625 O O . GLU A 1 82 ? -7.680 6.657 22.839 1.00 98.06 82 GLU A O 1
ATOM 630 N N . ILE A 1 83 ? -7.710 5.541 20.880 1.00 97.00 83 ILE A N 1
ATOM 631 C CA . ILE A 1 83 ? -8.386 4.354 21.421 1.00 97.00 83 ILE A CA 1
ATOM 632 C C . ILE A 1 83 ? -7.546 3.712 22.534 1.00 97.00 83 ILE A C 1
ATOM 634 O O . ILE A 1 83 ? -8.068 3.404 23.603 1.00 97.00 83 ILE A O 1
ATOM 638 N N . LYS A 1 84 ? -6.222 3.589 22.349 1.00 96.50 84 LYS A N 1
ATOM 639 C CA . LYS A 1 84 ? -5.304 3.109 23.402 1.00 96.50 84 LYS A CA 1
ATOM 640 C C . LYS A 1 84 ? -5.327 3.973 24.665 1.00 96.50 84 LYS A C 1
ATOM 642 O O . LYS A 1 84 ? -5.098 3.456 25.752 1.00 96.50 84 LYS A O 1
ATOM 647 N N . ALA A 1 85 ? -5.591 5.270 24.530 1.00 97.81 85 ALA A N 1
ATOM 648 C CA . ALA A 1 85 ? -5.728 6.198 25.649 1.00 97.81 85 ALA A CA 1
ATOM 649 C C . ALA A 1 85 ? -7.132 6.173 26.292 1.00 97.81 85 ALA A C 1
ATOM 651 O O . ALA A 1 85 ? -7.438 7.037 27.111 1.00 97.81 85 ALA A O 1
ATOM 652 N N . GLY A 1 86 ? -7.992 5.223 25.912 1.00 95.88 86 GLY A N 1
ATOM 653 C CA . GLY A 1 86 ? -9.354 5.085 26.429 1.00 95.88 86 GLY A CA 1
ATOM 654 C C . GLY A 1 86 ? -10.366 6.041 25.796 1.00 95.88 86 GLY A C 1
ATOM 655 O O . GLY A 1 86 ? -11.502 6.113 26.263 1.00 95.88 86 GLY A O 1
ATOM 656 N N . LYS A 1 87 ? -9.988 6.783 24.744 1.00 96.62 87 LYS A N 1
ATOM 657 C CA . LYS A 1 87 ? -10.939 7.616 24.001 1.00 96.62 87 LYS A CA 1
ATOM 658 C C . LYS A 1 87 ? -11.765 6.766 23.041 1.00 96.62 87 LYS A C 1
ATOM 660 O O . LYS A 1 87 ? -11.328 5.728 22.554 1.00 96.62 87 LYS A O 1
ATOM 665 N N . THR A 1 88 ? -12.959 7.248 22.728 1.00 91.44 88 THR A N 1
ATOM 666 C CA . THR A 1 88 ? -13.861 6.578 21.793 1.00 91.44 88 THR A CA 1
ATOM 667 C C . THR A 1 88 ? -13.606 7.008 20.354 1.00 91.44 88 THR A C 1
ATOM 669 O O . THR A 1 88 ? -13.560 8.201 20.060 1.00 91.44 88 THR A O 1
ATOM 672 N N . ASP A 1 89 ? -13.538 6.036 19.448 1.00 98.00 89 ASP A N 1
ATOM 673 C CA . ASP A 1 89 ? -13.636 6.261 18.009 1.00 98.00 89 ASP A CA 1
ATOM 674 C C . ASP A 1 89 ? -15.094 6.108 17.546 1.00 98.00 89 ASP A C 1
ATOM 676 O O . ASP A 1 89 ? -15.765 5.141 17.908 1.00 98.00 89 ASP A O 1
ATOM 680 N N . GLN A 1 90 ? -15.606 7.069 16.770 1.00 97.69 90 GLN A N 1
ATOM 681 C CA . GLN A 1 90 ? -17.029 7.100 16.405 1.00 97.69 90 GLN A CA 1
ATOM 682 C C . GLN A 1 90 ? -17.429 5.961 15.470 1.00 97.69 90 GLN A C 1
ATOM 684 O O . GLN A 1 90 ? -18.524 5.425 15.613 1.00 97.69 90 GLN A O 1
ATOM 689 N N . MET A 1 91 ? -16.547 5.570 14.548 1.00 97.19 91 MET A N 1
ATOM 690 C CA . MET A 1 91 ? -16.805 4.461 13.633 1.00 97.19 91 MET A CA 1
ATOM 691 C C . MET A 1 91 ? -16.870 3.150 14.419 1.00 97.19 91 MET A C 1
ATOM 693 O O . MET A 1 91 ? -17.844 2.414 14.307 1.00 97.19 91 MET A O 1
ATOM 697 N N . ILE A 1 92 ? -15.885 2.914 15.291 1.00 97.62 92 ILE A N 1
ATOM 698 C CA . ILE A 1 92 ? -15.832 1.715 16.140 1.00 97.62 92 ILE A CA 1
ATOM 699 C C . ILE A 1 92 ? -17.054 1.630 17.056 1.00 97.62 92 ILE A C 1
ATOM 701 O O . ILE A 1 92 ? -17.665 0.571 17.163 1.00 97.62 92 ILE A O 1
ATOM 705 N N . LYS A 1 93 ? -17.458 2.753 17.664 1.00 97.62 93 LYS A N 1
ATOM 706 C CA . LYS A 1 93 ? -18.667 2.819 18.491 1.00 97.62 93 LYS A CA 1
ATOM 707 C C . LYS A 1 93 ? -19.933 2.532 17.687 1.00 97.62 93 LYS A C 1
ATOM 709 O O . LYS A 1 93 ? -20.779 1.781 18.155 1.00 97.62 93 LYS A O 1
ATOM 714 N N . ALA A 1 94 ? -20.088 3.153 16.519 1.00 97.94 94 ALA A N 1
ATOM 715 C CA . ALA A 1 94 ? -21.281 2.990 15.692 1.00 97.94 94 ALA A CA 1
ATOM 716 C C . ALA A 1 94 ? -21.455 1.546 15.203 1.00 97.94 94 ALA A C 1
ATOM 718 O O . ALA A 1 94 ? -22.580 1.081 15.058 1.00 97.94 94 ALA A O 1
ATOM 719 N N . MET A 1 95 ? -20.343 0.848 14.973 1.00 96.69 95 MET A N 1
ATOM 720 C CA . MET A 1 95 ? -20.324 -0.543 14.525 1.00 96.69 95 MET A CA 1
ATOM 721 C C . MET A 1 95 ? -20.372 -1.558 15.677 1.00 96.69 95 MET A C 1
ATOM 723 O O . MET A 1 95 ? -20.489 -2.745 15.405 1.00 96.69 95 MET A O 1
ATOM 727 N N . ASP A 1 96 ? -20.255 -1.103 16.932 1.00 96.81 96 ASP A N 1
ATOM 728 C CA . ASP A 1 96 ? -20.039 -1.940 18.127 1.00 96.81 96 ASP A CA 1
ATOM 729 C C . ASP A 1 96 ? -18.923 -2.985 17.931 1.00 96.81 96 ASP A C 1
ATOM 731 O O . ASP A 1 96 ? -19.029 -4.127 18.377 1.00 96.81 96 ASP A O 1
ATOM 735 N N . LEU A 1 97 ? -17.856 -2.585 17.230 1.00 96.38 97 LEU A N 1
ATOM 736 C CA . LEU A 1 97 ? -16.799 -3.493 16.792 1.00 96.38 97 LEU A CA 1
ATOM 737 C C . LEU A 1 97 ? -15.924 -3.927 17.976 1.00 96.38 97 LEU A C 1
ATOM 739 O O . LEU A 1 97 ? -15.403 -3.089 18.722 1.00 96.38 97 LEU A O 1
ATOM 743 N N . LYS A 1 98 ? -15.730 -5.238 18.126 1.00 95.12 98 LYS A N 1
ATOM 744 C CA . LYS A 1 98 ? -15.022 -5.878 19.240 1.00 95.12 98 LYS A CA 1
ATOM 745 C C . LYS A 1 98 ? -13.894 -6.774 18.748 1.00 95.12 98 LYS A C 1
ATOM 747 O O . LYS A 1 98 ? -13.784 -7.123 17.576 1.00 95.12 98 LYS A O 1
ATOM 752 N N . ARG A 1 99 ? -13.027 -7.151 19.689 1.00 95.56 99 ARG A N 1
ATOM 753 C CA . ARG A 1 99 ? -11.987 -8.152 19.440 1.00 95.56 99 ARG A CA 1
ATOM 754 C C . ARG A 1 99 ? -12.610 -9.464 18.967 1.00 95.56 99 ARG A C 1
ATOM 756 O O . ARG A 1 99 ? -13.544 -9.942 19.603 1.00 95.56 99 ARG A O 1
ATOM 763 N N . GLY A 1 100 ? -12.049 -10.035 17.906 1.00 96.00 100 GLY A N 1
ATOM 764 C CA . GLY A 1 100 ? -12.531 -11.260 17.267 1.00 96.00 100 GLY A CA 1
ATOM 765 C C . GLY A 1 100 ? -13.625 -11.055 16.215 1.00 96.00 100 GLY A C 1
ATOM 766 O O . GLY A 1 100 ? -13.992 -12.021 15.551 1.00 96.00 100 GLY A O 1
ATOM 767 N N . ASP A 1 101 ? -14.137 -9.835 16.025 1.00 96.50 101 ASP A N 1
ATOM 768 C CA . ASP A 1 101 ? -15.103 -9.580 14.955 1.00 96.50 101 ASP A CA 1
ATOM 769 C C . ASP A 1 101 ? -14.436 -9.595 13.572 1.00 96.50 101 ASP A C 1
ATOM 771 O O . ASP A 1 101 ? -13.259 -9.279 13.405 1.00 96.50 101 ASP A O 1
ATOM 775 N N . SER A 1 102 ? -15.224 -9.895 12.540 1.00 95.62 102 SER A N 1
ATOM 776 C CA . SER A 1 102 ? -14.823 -9.727 11.141 1.00 95.62 102 SER A CA 1
ATOM 777 C C . SER A 1 102 ? -15.459 -8.477 10.537 1.00 95.62 102 SER A C 1
ATOM 779 O O . SER A 1 102 ? -16.634 -8.195 10.772 1.00 95.62 102 SER A O 1
ATOM 781 N N . LEU A 1 103 ? -14.710 -7.759 9.694 1.00 94.88 103 LEU A N 1
ATOM 782 C CA . LEU A 1 103 ? -15.206 -6.594 8.960 1.00 94.88 103 LEU A CA 1
ATOM 783 C C . LEU A 1 103 ? -14.948 -6.717 7.454 1.00 94.88 103 LEU A C 1
ATOM 785 O O . LEU A 1 103 ? -13.824 -6.971 7.026 1.00 94.88 103 LEU A O 1
ATOM 789 N N . LEU A 1 104 ? -15.978 -6.439 6.650 1.00 96.12 104 LEU A N 1
ATOM 790 C CA . LEU A 1 104 ? -15.871 -6.244 5.205 1.00 96.12 104 LEU A CA 1
ATOM 791 C C . LEU A 1 104 ? -15.970 -4.751 4.861 1.00 96.12 104 LEU A C 1
ATOM 793 O O . LEU A 1 104 ? -17.042 -4.157 4.966 1.00 96.12 104 LEU A O 1
ATOM 797 N N . ASP A 1 105 ? -14.866 -4.159 4.406 1.00 96.25 105 ASP A N 1
ATOM 798 C CA . ASP A 1 105 ? -14.840 -2.779 3.910 1.00 96.25 105 ASP A CA 1
ATOM 799 C C . ASP A 1 105 ? -15.039 -2.741 2.385 1.00 96.25 105 ASP A C 1
ATOM 801 O O . ASP A 1 105 ? -14.107 -2.929 1.597 1.00 96.25 105 ASP A O 1
ATOM 805 N N . CYS A 1 106 ? -16.275 -2.478 1.959 1.00 96.88 106 CYS A N 1
ATOM 806 C CA . CYS 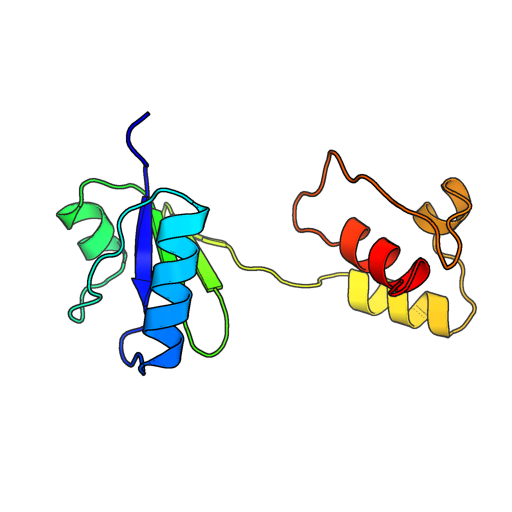A 1 106 ? -16.645 -2.322 0.547 1.00 96.88 106 CYS A CA 1
ATOM 807 C C . CYS A 1 106 ? -16.257 -0.952 -0.042 1.00 96.88 106 CYS A C 1
ATOM 809 O O . CYS A 1 106 ? -16.556 -0.671 -1.203 1.00 96.88 106 CYS A O 1
ATOM 811 N N . THR A 1 107 ? -15.612 -0.092 0.746 1.00 95.25 107 THR A N 1
ATOM 812 C CA . THR A 1 107 ? -15.256 1.294 0.414 1.00 95.25 107 THR A CA 1
ATOM 813 C C . THR A 1 107 ? -13.804 1.619 0.767 1.00 95.25 107 THR A C 1
ATOM 815 O O . THR A 1 107 ? -13.476 2.786 0.965 1.00 95.25 107 THR A O 1
ATOM 818 N N . LEU A 1 108 ? -12.932 0.599 0.778 1.00 93.81 108 LEU A N 1
ATOM 819 C CA . LEU A 1 108 ? -11.563 0.613 1.316 1.00 93.81 108 LEU A CA 1
ATOM 820 C C . LEU A 1 108 ? -10.798 1.930 1.134 1.00 93.81 108 LEU A C 1
ATOM 822 O O . LEU A 1 108 ? -10.100 2.383 2.043 1.00 93.81 108 LEU A O 1
ATOM 826 N N . GLY A 1 109 ? -10.878 2.525 -0.060 1.00 93.44 109 GLY A N 1
ATOM 827 C CA . GLY A 1 109 ? -10.180 3.768 -0.364 1.00 93.44 109 GLY A CA 1
ATOM 828 C C . GLY A 1 109 ? -8.676 3.632 -0.069 1.00 93.44 109 GLY A C 1
ATOM 829 O O . GLY A 1 109 ? -8.060 2.652 -0.492 1.00 93.44 109 GLY A O 1
ATOM 830 N N . PRO A 1 110 ? -8.063 4.577 0.667 1.00 92.94 110 PRO A N 1
ATOM 831 C CA . PRO A 1 110 ? -6.666 4.477 1.105 1.00 92.94 110 PRO A CA 1
ATOM 832 C C . PRO A 1 110 ? -6.395 3.461 2.235 1.00 92.94 110 PRO A C 1
ATOM 834 O O . PRO A 1 110 ? -5.239 3.284 2.615 1.00 92.94 110 PRO A O 1
ATOM 837 N N . GLY A 1 111 ? -7.427 2.827 2.800 1.00 95.94 111 GLY A N 1
ATOM 838 C CA . GLY A 1 111 ? -7.313 1.805 3.847 1.00 95.94 111 GLY A CA 1
ATOM 839 C C . GLY A 1 111 ? -7.181 2.335 5.279 1.00 95.94 111 GLY A C 1
ATOM 840 O O . GLY A 1 111 ? -6.787 1.584 6.167 1.00 95.94 111 GLY A O 1
ATOM 841 N N . VAL A 1 112 ? -7.481 3.616 5.525 1.00 96.56 112 VAL A N 1
ATOM 842 C CA . VAL A 1 112 ? -7.355 4.234 6.860 1.00 96.56 112 VAL A CA 1
ATOM 843 C C . VAL A 1 112 ? -8.356 3.630 7.849 1.00 96.56 112 VAL A C 1
ATOM 845 O O . VAL A 1 112 ? -7.956 3.221 8.936 1.00 96.56 112 VAL A O 1
ATOM 848 N N . ASP A 1 113 ? -9.634 3.549 7.477 1.00 96.50 113 ASP A N 1
ATOM 849 C CA . ASP A 1 113 ? -10.692 2.984 8.325 1.00 96.50 113 ASP A CA 1
ATOM 850 C C . ASP A 1 113 ? -10.484 1.485 8.556 1.00 96.50 113 ASP A C 1
ATOM 852 O O . ASP A 1 113 ? -10.481 1.032 9.702 1.00 96.50 113 ASP A O 1
ATOM 856 N N . ALA A 1 114 ? -10.181 0.743 7.486 1.00 96.75 114 ALA A N 1
ATOM 857 C CA . ALA A 1 114 ? -9.827 -0.670 7.560 1.00 96.75 114 ALA A CA 1
ATOM 858 C C . ALA A 1 114 ? -8.647 -0.942 8.509 1.00 96.75 114 ALA A C 1
ATOM 860 O O . ALA A 1 114 ? -8.683 -1.913 9.257 1.00 96.75 114 ALA A O 1
ATOM 861 N N . LEU A 1 115 ? -7.623 -0.080 8.537 1.00 97.19 115 LEU A N 1
ATOM 862 C CA . LEU A 1 115 ? -6.492 -0.234 9.457 1.00 97.19 115 LEU A CA 1
ATOM 863 C C . LEU A 1 115 ? -6.894 -0.016 10.925 1.00 97.19 115 LEU A C 1
ATOM 865 O O . LEU A 1 115 ? -6.413 -0.735 11.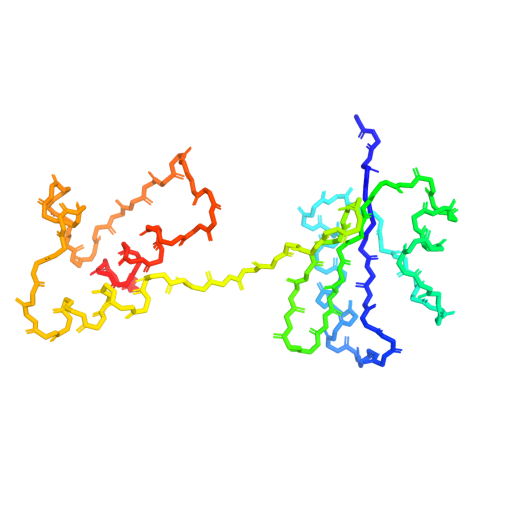802 1.00 97.19 115 LEU A O 1
ATOM 869 N N . VAL A 1 116 ? -7.771 0.956 11.208 1.00 97.75 116 VAL A N 1
ATOM 870 C CA . VAL A 1 116 ? -8.298 1.168 12.569 1.00 97.75 116 VAL A CA 1
ATOM 871 C C . VAL A 1 116 ? -9.137 -0.030 13.000 1.00 97.75 116 VAL A C 1
ATOM 873 O O . VAL A 1 116 ? -8.936 -0.544 14.099 1.00 97.75 116 VAL A O 1
ATOM 876 N N . ALA A 1 117 ? -10.026 -0.507 12.129 1.00 97.31 117 ALA A N 1
ATOM 877 C CA . ALA A 1 117 ? -10.847 -1.679 12.393 1.00 97.31 117 ALA A CA 1
ATOM 878 C C . ALA A 1 117 ? -9.998 -2.933 12.634 1.00 97.31 117 ALA A C 1
ATOM 880 O O . ALA A 1 117 ? -10.179 -3.581 13.659 1.00 97.31 117 ALA A O 1
ATOM 881 N N . ALA A 1 118 ? -9.018 -3.214 11.766 1.00 96.31 118 ALA A N 1
ATOM 882 C CA . ALA A 1 118 ? -8.095 -4.343 11.906 1.00 96.31 118 ALA A CA 1
ATOM 883 C C . ALA A 1 118 ? -7.358 -4.325 13.255 1.00 96.31 118 ALA A C 1
ATOM 885 O O . ALA A 1 118 ? -7.198 -5.356 13.902 1.00 96.31 118 ALA A O 1
ATOM 886 N N . TRP A 1 119 ? -6.948 -3.142 13.721 1.00 96.75 119 TRP A N 1
ATOM 887 C CA . TRP A 1 119 ? -6.319 -3.010 15.033 1.00 96.75 119 TRP A CA 1
ATOM 888 C C . TRP A 1 119 ? -7.288 -3.290 16.196 1.00 96.75 119 TRP A C 1
ATOM 890 O O . TRP A 1 119 ? -6.875 -3.872 17.201 1.00 96.75 119 TRP A O 1
ATOM 900 N N . VAL A 1 120 ? -8.556 -2.876 16.080 1.00 97.00 120 VAL A N 1
ATOM 901 C CA . VAL A 1 120 ? -9.583 -3.104 17.113 1.00 97.00 120 VAL A CA 1
ATOM 902 C C . VAL A 1 120 ? -9.979 -4.575 17.202 1.00 97.00 120 VAL A C 1
ATOM 904 O O . VAL A 1 120 ? -10.032 -5.110 18.312 1.00 97.00 120 VAL A O 1
ATOM 907 N N . VAL A 1 121 ? -10.232 -5.225 16.063 1.00 96.75 121 VAL A N 1
ATOM 908 C CA . VAL A 1 121 ? -10.639 -6.639 16.034 1.00 96.75 121 VAL A CA 1
ATOM 909 C C . VAL A 1 121 ? -9.489 -7.574 16.411 1.00 96.75 121 VAL A C 1
ATOM 911 O O . VAL A 1 121 ? -9.718 -8.575 17.086 1.00 96.75 121 VAL A O 1
ATOM 914 N N . GLY A 1 122 ? -8.247 -7.189 16.100 1.00 93.38 122 GLY A N 1
ATOM 915 C CA . GLY A 1 122 ? -7.054 -7.980 16.389 1.00 93.38 122 GLY A CA 1
ATOM 916 C C . GLY A 1 122 ? -6.805 -9.091 15.368 1.00 93.38 122 GLY A C 1
ATOM 917 O O . GLY A 1 122 ? -7.505 -9.211 14.368 1.00 93.38 122 GLY A O 1
ATOM 918 N N . GLU A 1 123 ? -5.753 -9.868 15.615 1.00 82.62 123 GLU A N 1
ATOM 919 C CA . GLU A 1 123 ? -5.476 -11.103 14.873 1.00 82.62 123 GLU A CA 1
ATOM 920 C C . GLU A 1 123 ? -6.327 -12.247 15.451 1.00 82.62 123 GLU A C 1
ATOM 922 O O . GLU A 1 123 ? -6.629 -12.233 16.649 1.00 82.62 123 GLU A O 1
ATOM 927 N N . GLU A 1 124 ? -6.717 -13.196 14.594 1.00 58.22 124 GLU A N 1
ATOM 928 C CA . GLU A 1 124 ? -7.320 -14.480 14.996 1.00 58.22 124 GLU A CA 1
ATOM 929 C C . GLU A 1 124 ? -6.311 -15.382 15.720 1.00 58.22 124 GLU A C 1
ATOM 931 O O . GLU A 1 124 ? -5.145 -15.466 15.260 1.00 58.22 124 GLU A O 1
#

Sequence (124 aa):
MTPNCVVTTSLKAGASLKERAVWFSRRLGVPLVPRKKLSLEAICAHYGVSGVLVVSADRVSYFSGGRELFFHPGMAVLRIKEIKAGKTDQMIKAMDLKRGDSLLDCTLGPGVDALVAAWVVGEE

Organism: NCBI:txid29376